Protein AF-A0A800JYZ0-F1 (afdb_monomer_lite)

Structure (mmCIF, N/CA/C/O backbone):
data_AF-A0A800JYZ0-F1
#
_entry.id   AF-A0A800JYZ0-F1
#
loop_
_atom_site.group_PDB
_atom_site.id
_atom_site.type_symbol
_atom_site.label_atom_id
_atom_site.label_alt_id
_atom_site.label_comp_id
_atom_site.label_asym_id
_atom_site.label_entity_id
_atom_site.label_seq_id
_atom_site.pdbx_PDB_ins_code
_atom_site.Cartn_x
_atom_site.Cartn_y
_atom_site.Cartn_z
_atom_site.occupancy
_atom_site.B_iso_or_equiv
_atom_site.auth_seq_id
_atom_site.auth_comp_id
_atom_site.auth_asym_id
_atom_site.auth_atom_id
_atom_site.pdbx_PDB_model_num
ATOM 1 N N . MET A 1 1 ? -39.395 11.031 38.343 1.00 40.16 1 MET A N 1
ATOM 2 C CA . MET A 1 1 ? -37.934 10.950 38.127 1.00 40.16 1 MET A CA 1
ATOM 3 C C . MET A 1 1 ? -37.716 10.502 36.693 1.00 40.16 1 MET A C 1
ATOM 5 O O . MET A 1 1 ? -38.199 9.440 36.336 1.00 40.16 1 MET A O 1
ATOM 9 N N . LEU A 1 2 ? -37.127 11.364 35.863 1.00 36.78 2 LEU A N 1
ATOM 10 C CA . LEU A 1 2 ? -36.896 11.128 34.436 1.00 36.78 2 LEU A CA 1
ATOM 11 C C . LEU A 1 2 ? -35.639 10.270 34.264 1.00 36.78 2 LEU A C 1
ATOM 13 O O . LEU A 1 2 ? -34.542 10.691 34.625 1.00 36.78 2 LEU A O 1
ATOM 17 N N . THR A 1 3 ? -35.812 9.061 33.745 1.00 41.47 3 THR A N 1
ATOM 18 C CA . THR A 1 3 ? -34.728 8.142 33.397 1.00 41.47 3 THR A CA 1
ATOM 19 C C . THR A 1 3 ? -34.081 8.634 32.101 1.00 41.47 3 THR A C 1
ATOM 21 O O . THR A 1 3 ? -34.522 8.291 31.009 1.00 41.47 3 THR A O 1
ATOM 24 N N . SER A 1 4 ? -33.065 9.493 32.199 1.00 39.78 4 SER A N 1
ATOM 25 C CA . SER A 1 4 ? -32.255 9.877 31.039 1.00 39.78 4 SER A CA 1
ATOM 26 C C . SER A 1 4 ? -31.346 8.713 30.641 1.00 39.78 4 SER A C 1
ATOM 28 O O . SER A 1 4 ? -30.271 8.523 31.206 1.00 39.78 4 SER A O 1
ATOM 30 N N . THR A 1 5 ? -31.779 7.927 29.658 1.00 41.59 5 THR A N 1
ATOM 31 C CA . THR A 1 5 ? -30.937 6.992 28.904 1.00 41.59 5 THR A CA 1
ATOM 32 C C . THR A 1 5 ? -29.931 7.779 28.066 1.00 41.59 5 THR A C 1
ATOM 34 O O . THR A 1 5 ? -30.196 8.128 26.919 1.00 41.59 5 THR A O 1
ATOM 37 N N . LEU A 1 6 ? -28.767 8.081 28.643 1.00 41.47 6 LEU A N 1
ATOM 38 C CA . LEU A 1 6 ? -27.580 8.468 27.883 1.00 41.47 6 LEU A CA 1
ATOM 39 C C . LEU A 1 6 ? -27.014 7.203 27.232 1.00 41.47 6 LEU A C 1
ATOM 41 O O . LEU A 1 6 ? -26.343 6.396 27.873 1.00 41.47 6 LEU A O 1
ATOM 45 N N . THR A 1 7 ? -27.339 7.009 25.958 1.00 39.62 7 THR A N 1
ATOM 46 C CA . THR A 1 7 ? -26.761 5.969 25.108 1.00 39.62 7 THR A CA 1
ATOM 47 C C . THR A 1 7 ? -25.278 6.265 24.899 1.00 39.62 7 THR A C 1
ATOM 49 O O . THR A 1 7 ? -24.912 7.099 24.072 1.00 39.62 7 THR A O 1
ATOM 52 N N . ALA A 1 8 ? -24.412 5.593 25.656 1.00 43.50 8 ALA A N 1
ATOM 53 C CA . ALA A 1 8 ? -23.016 5.453 25.273 1.00 43.50 8 ALA A CA 1
ATOM 54 C C . ALA A 1 8 ? -22.991 4.654 23.963 1.00 43.50 8 ALA A C 1
ATOM 56 O O . ALA A 1 8 ? -23.404 3.494 23.938 1.00 43.50 8 ALA A O 1
ATOM 57 N N . PHE A 1 9 ? -22.587 5.288 22.862 1.00 39.28 9 PHE A N 1
ATOM 58 C CA . PHE A 1 9 ? -22.432 4.583 21.596 1.00 39.28 9 PHE A CA 1
ATOM 59 C C . PHE A 1 9 ? -21.317 3.539 21.768 1.00 39.28 9 PHE A C 1
ATOM 61 O O . PHE A 1 9 ? -20.198 3.920 22.125 1.00 39.28 9 PHE A O 1
ATOM 68 N N . PRO A 1 10 ? -21.586 2.235 21.566 1.00 52.03 10 PRO A N 1
ATOM 69 C CA . PRO A 1 10 ? -20.517 1.247 21.525 1.00 52.03 10 PRO A CA 1
ATOM 70 C C . PRO A 1 10 ? -19.528 1.646 20.427 1.00 52.03 10 PRO A C 1
ATOM 72 O O . PRO A 1 10 ? -19.927 2.229 19.418 1.00 52.03 10 PRO A O 1
ATOM 75 N N . ALA A 1 11 ? -18.241 1.342 20.615 1.00 59.34 11 ALA A N 1
ATOM 76 C CA . ALA A 1 11 ? -17.253 1.513 19.556 1.00 59.34 11 ALA A CA 1
ATOM 77 C C . ALA A 1 11 ? -17.760 0.794 18.296 1.00 59.34 11 ALA A C 1
ATOM 79 O O . ALA A 1 11 ? -17.889 -0.431 18.281 1.00 59.34 11 ALA A O 1
ATOM 80 N N . GLU A 1 12 ? -18.119 1.572 17.276 1.00 66.62 12 GLU A N 1
ATOM 81 C CA . GLU A 1 12 ? -18.890 1.065 16.149 1.00 66.62 12 GLU A CA 1
ATOM 82 C C . GLU A 1 12 ? -18.069 0.035 15.361 1.00 66.62 12 GLU A C 1
ATOM 84 O O . GLU A 1 12 ? -16.855 0.189 15.140 1.00 66.62 12 GLU A O 1
ATOM 89 N N . ALA A 1 13 ? -18.730 -1.056 14.971 1.00 72.25 13 ALA A N 1
ATOM 90 C CA . ALA A 1 13 ? -18.119 -2.072 14.132 1.00 72.25 13 ALA A CA 1
ATOM 91 C C . ALA A 1 13 ? -17.723 -1.429 12.797 1.00 72.25 13 ALA A C 1
ATOM 93 O O . ALA A 1 13 ? -18.548 -0.842 12.101 1.00 72.25 13 ALA A O 1
ATOM 94 N N . LYS A 1 14 ? -16.445 -1.533 12.428 1.00 78.25 14 LYS A N 1
ATOM 95 C CA . LYS A 1 14 ? -15.947 -0.954 11.175 1.00 78.25 14 LYS A CA 1
ATOM 96 C C . LYS A 1 14 ? -16.195 -1.916 10.021 1.00 78.25 14 LYS A C 1
ATOM 98 O O . LYS A 1 14 ? -16.006 -3.121 10.171 1.00 78.25 14 LYS A O 1
ATOM 103 N N . SER A 1 15 ? -16.565 -1.401 8.852 1.00 83.06 15 SER A N 1
ATOM 104 C CA . SER A 1 15 ? -16.733 -2.240 7.662 1.00 83.06 15 SER A CA 1
ATOM 105 C C . SER A 1 15 ? -15.370 -2.672 7.085 1.00 83.06 15 SER A C 1
ATOM 107 O O . SER A 1 15 ? -14.536 -1.807 6.782 1.00 83.06 15 SER A O 1
ATOM 109 N N . PRO A 1 16 ? -15.131 -3.986 6.881 1.00 82.31 16 PRO A N 1
ATOM 110 C CA . PRO A 1 16 ? -13.953 -4.485 6.168 1.00 82.31 16 PRO A CA 1
ATOM 111 C C . PRO A 1 16 ? -13.849 -3.944 4.737 1.00 82.31 16 PRO A C 1
ATOM 113 O O . PRO A 1 16 ? -12.742 -3.720 4.245 1.00 82.31 16 PRO A O 1
ATOM 116 N N . ASP A 1 17 ? -14.989 -3.690 4.091 1.00 83.06 17 ASP A N 1
ATOM 117 C CA . ASP A 1 17 ? -15.047 -3.202 2.713 1.00 83.06 17 ASP A CA 1
ATOM 118 C C . ASP A 1 17 ? -14.625 -1.736 2.621 1.00 83.06 17 ASP A C 1
ATOM 120 O O . ASP A 1 17 ? -13.922 -1.353 1.691 1.00 83.06 17 ASP A O 1
ATOM 124 N N . THR A 1 18 ? -14.947 -0.917 3.627 1.00 83.50 18 THR A N 1
ATOM 125 C CA . THR A 1 18 ? -14.457 0.469 3.698 1.00 83.50 18 THR A CA 1
ATOM 126 C C . THR A 1 18 ? -12.939 0.521 3.863 1.00 83.50 18 THR A C 1
ATOM 128 O O . THR A 1 18 ? -12.282 1.375 3.266 1.00 83.50 18 THR A O 1
ATOM 131 N N . ALA A 1 19 ? -12.359 -0.392 4.647 1.00 79.69 19 ALA A N 1
ATOM 132 C CA . ALA A 1 19 ? -10.910 -0.464 4.822 1.00 79.69 19 ALA A CA 1
ATOM 133 C C . ALA A 1 19 ? -10.201 -0.923 3.534 1.00 79.69 19 ALA A C 1
ATOM 135 O O . ALA A 1 19 ? -9.190 -0.333 3.148 1.00 79.69 19 ALA A O 1
ATOM 136 N N . ARG A 1 20 ? -10.772 -1.902 2.816 1.00 83.31 20 ARG A N 1
ATOM 137 C CA . ARG A 1 20 ? -10.317 -2.287 1.468 1.00 83.31 20 ARG A CA 1
ATOM 138 C C . ARG A 1 20 ? -10.422 -1.140 0.478 1.00 83.31 20 ARG A C 1
ATOM 140 O O . ARG A 1 20 ? -9.465 -0.873 -0.237 1.00 83.31 20 ARG A O 1
ATOM 147 N N . LEU A 1 21 ? -11.552 -0.442 0.459 1.00 85.25 21 LEU A N 1
ATOM 148 C CA . LEU A 1 21 ? -11.776 0.673 -0.450 1.00 85.25 21 LEU A CA 1
ATOM 149 C C . LEU A 1 21 ? -10.763 1.795 -0.207 1.00 85.25 21 LEU A C 1
ATOM 151 O O . LEU A 1 21 ? -10.208 2.323 -1.158 1.00 85.25 21 LEU A O 1
ATOM 155 N N . ARG A 1 22 ? -10.456 2.124 1.052 1.00 84.50 22 ARG A N 1
ATOM 156 C CA . ARG A 1 22 ? -9.427 3.127 1.376 1.00 84.50 22 ARG A CA 1
ATOM 157 C C . ARG A 1 22 ? -8.022 2.691 0.965 1.00 84.50 22 ARG A C 1
ATOM 159 O O . ARG A 1 22 ? -7.272 3.525 0.471 1.00 84.50 22 ARG A O 1
ATOM 166 N N . SER A 1 23 ? -7.691 1.408 1.125 1.00 80.62 23 SER A N 1
ATOM 167 C CA . SER A 1 23 ? -6.451 0.823 0.595 1.00 80.62 23 SER A CA 1
ATOM 168 C C . SER A 1 23 ? -6.378 0.972 -0.932 1.00 80.62 23 SER A C 1
ATOM 170 O O . SER A 1 23 ? -5.420 1.532 -1.459 1.00 80.62 23 SER A O 1
ATOM 172 N N . LEU A 1 24 ? -7.444 0.575 -1.636 1.00 86.19 24 LEU A N 1
ATOM 173 C CA . LEU A 1 24 ? -7.547 0.672 -3.092 1.00 86.19 24 LEU A CA 1
ATOM 174 C C . LEU A 1 24 ? -7.463 2.115 -3.584 1.00 86.19 24 LEU A C 1
ATOM 176 O O . LEU A 1 24 ? -6.717 2.386 -4.513 1.00 86.19 24 LEU A O 1
ATOM 180 N N . ILE A 1 25 ? -8.178 3.049 -2.956 1.00 88.12 25 ILE A N 1
ATOM 181 C CA . ILE A 1 25 ? -8.137 4.474 -3.304 1.00 88.12 25 ILE A CA 1
ATOM 182 C C . ILE A 1 25 ? -6.728 5.031 -3.088 1.00 88.12 25 ILE A C 1
ATOM 184 O O . ILE A 1 25 ? -6.205 5.712 -3.966 1.00 88.12 25 ILE A O 1
ATOM 188 N N . GLY A 1 26 ? -6.091 4.706 -1.957 1.00 83.94 26 GLY A N 1
ATOM 189 C CA . GLY A 1 26 ? -4.721 5.124 -1.655 1.00 83.94 26 GLY A CA 1
ATOM 190 C C . GLY A 1 26 ? -3.691 4.640 -2.673 1.00 83.94 26 GLY A C 1
ATOM 191 O O . GLY A 1 26 ? -2.662 5.284 -2.842 1.00 83.94 26 GLY A O 1
ATOM 192 N N . THR A 1 27 ? -3.968 3.532 -3.359 1.00 85.75 27 THR A N 1
ATOM 193 C CA . THR A 1 27 ? -3.113 2.994 -4.422 1.00 85.75 27 THR A CA 1
ATOM 194 C C . THR A 1 27 ? -3.506 3.505 -5.810 1.00 85.75 27 THR A C 1
ATOM 196 O O . THR A 1 27 ? -2.635 3.901 -6.579 1.00 85.75 27 THR A O 1
ATOM 199 N N . ALA A 1 28 ? -4.798 3.541 -6.134 1.00 86.06 28 ALA A N 1
ATOM 200 C CA . ALA A 1 28 ? -5.299 3.869 -7.465 1.00 86.06 28 ALA A CA 1
ATOM 201 C C . ALA A 1 28 ? -5.274 5.373 -7.768 1.00 86.06 28 ALA A C 1
ATOM 203 O O . ALA A 1 28 ? -5.003 5.758 -8.901 1.00 86.06 28 ALA A O 1
ATOM 204 N N . VAL A 1 29 ? -5.529 6.240 -6.779 1.00 88.50 29 VAL A N 1
ATOM 205 C CA . VAL A 1 29 ? -5.544 7.697 -7.003 1.00 88.50 29 VAL A CA 1
ATOM 206 C C . VAL A 1 29 ? -4.160 8.227 -7.389 1.00 88.50 29 VAL A C 1
ATOM 208 O O . VAL A 1 29 ? -4.084 8.944 -8.386 1.00 88.50 29 VAL A O 1
ATOM 211 N N . PRO A 1 30 ? -3.057 7.862 -6.705 1.00 86.62 30 PRO A N 1
ATOM 212 C CA . PRO A 1 30 ? -1.727 8.271 -7.149 1.00 86.62 30 PRO A CA 1
ATOM 213 C C . PRO A 1 30 ? -1.361 7.731 -8.536 1.00 86.62 30 PRO A C 1
ATOM 215 O O . PRO A 1 30 ? -0.719 8.442 -9.300 1.00 86.62 30 PRO A O 1
ATOM 218 N N . GLN A 1 31 ? -1.815 6.524 -8.898 1.00 84.44 31 GLN A N 1
ATOM 219 C CA . GLN A 1 31 ? -1.608 5.964 -10.242 1.00 84.44 31 GLN A CA 1
ATOM 220 C C . GLN A 1 31 ? -2.365 6.753 -11.315 1.00 84.44 31 GLN A C 1
ATOM 222 O O . GLN A 1 31 ? -1.788 7.108 -12.339 1.00 84.44 31 GLN A O 1
ATOM 227 N N . ALA A 1 32 ? -3.637 7.074 -11.071 1.00 84.12 32 ALA A N 1
ATOM 228 C CA . ALA A 1 32 ? -4.429 7.902 -11.974 1.00 84.12 32 ALA A CA 1
ATOM 229 C C . ALA A 1 32 ? -3.846 9.319 -12.098 1.00 84.12 32 ALA A C 1
ATOM 231 O O . ALA A 1 32 ? -3.803 9.871 -13.194 1.00 84.12 32 ALA A O 1
ATOM 232 N N . GLY A 1 33 ? -3.355 9.887 -10.991 1.00 83.56 33 GLY A N 1
ATOM 233 C CA . GLY A 1 33 ? -2.662 11.174 -10.977 1.00 83.56 33 GLY A CA 1
ATOM 234 C C . GLY A 1 33 ? -1.366 11.146 -11.786 1.00 83.56 33 GLY A C 1
ATOM 235 O O . GLY A 1 33 ? -1.143 12.033 -12.602 1.00 83.56 33 GLY A O 1
ATOM 236 N N . ALA A 1 34 ? -0.551 10.103 -11.620 1.00 85.25 34 ALA A N 1
ATOM 237 C CA . ALA A 1 34 ? 0.663 9.907 -12.404 1.00 85.25 34 ALA A CA 1
ATOM 238 C C . ALA A 1 34 ? 0.359 9.780 -13.905 1.00 85.25 34 ALA A C 1
ATOM 240 O O . ALA A 1 34 ? 0.974 10.473 -14.706 1.00 85.25 34 ALA A O 1
ATOM 241 N N . TYR A 1 35 ? -0.640 8.973 -14.276 1.00 83.88 35 TYR A N 1
ATOM 242 C CA . TYR A 1 35 ? -1.078 8.823 -15.666 1.00 83.88 35 TYR A CA 1
ATOM 243 C C . TYR A 1 35 ? -1.602 10.137 -16.263 1.00 83.88 35 TYR A C 1
ATOM 245 O O . TYR A 1 35 ? -1.315 10.465 -17.411 1.00 83.88 35 TYR A O 1
ATOM 253 N N . ALA A 1 36 ? -2.365 10.917 -15.494 1.00 85.38 36 ALA A N 1
ATOM 254 C CA . ALA A 1 36 ? -2.854 12.213 -15.951 1.00 85.38 36 ALA A CA 1
ATOM 255 C C . ALA A 1 36 ? -1.706 13.206 -16.184 1.00 85.38 36 ALA A C 1
ATOM 257 O O . ALA A 1 36 ? -1.712 13.900 -17.195 1.00 85.38 36 ALA A O 1
ATOM 258 N N . LEU A 1 37 ? -0.718 13.252 -15.283 1.00 84.25 37 LEU A N 1
ATOM 259 C CA . LEU A 1 37 ? 0.462 14.109 -15.428 1.00 84.25 37 LEU A CA 1
ATOM 260 C C . LEU A 1 37 ? 1.310 13.712 -16.640 1.00 84.25 37 LEU A C 1
ATOM 262 O O . LEU A 1 37 ? 1.739 14.584 -17.393 1.00 84.25 37 LEU A O 1
ATOM 266 N N . ASP A 1 38 ? 1.495 12.413 -16.857 1.00 82.19 38 ASP A N 1
ATOM 267 C CA . ASP A 1 38 ? 2.208 11.878 -18.017 1.00 82.19 38 ASP A CA 1
ATOM 268 C C . ASP A 1 38 ? 1.564 12.340 -19.338 1.00 82.19 38 ASP A C 1
ATOM 270 O O . ASP A 1 38 ? 2.210 12.982 -20.163 1.00 82.19 38 ASP A O 1
ATOM 274 N N . ASN A 1 39 ? 0.240 12.183 -19.477 1.00 81.06 39 ASN A N 1
ATOM 275 C CA . ASN A 1 39 ? -0.506 12.649 -20.657 1.00 81.06 39 ASN A CA 1
ATOM 276 C C . ASN A 1 39 ? -0.538 14.178 -20.830 1.00 81.06 39 ASN A C 1
ATOM 278 O O . ASN A 1 39 ? -0.867 14.668 -21.910 1.00 81.06 39 ASN A O 1
ATOM 282 N N . MET A 1 40 ? -0.233 14.946 -19.782 1.00 82.88 40 MET A N 1
ATOM 283 C CA . MET A 1 40 ? -0.108 16.406 -19.851 1.00 82.88 40 MET A CA 1
ATOM 284 C C . MET A 1 40 ? 1.292 16.859 -20.298 1.00 82.88 40 MET A C 1
A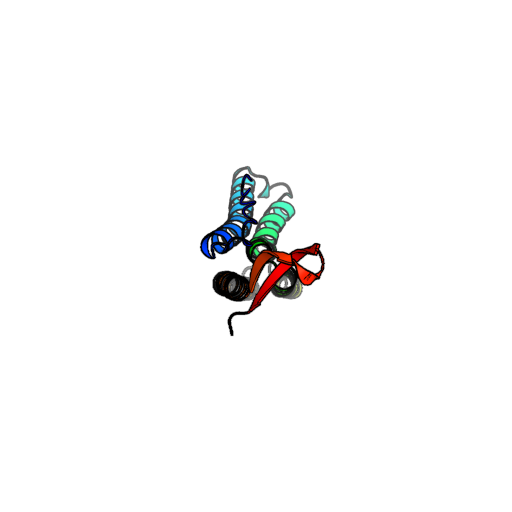TOM 286 O O . MET A 1 40 ? 1.546 18.062 -20.346 1.00 82.88 40 MET A O 1
ATOM 290 N N . GLY A 1 41 ? 2.195 15.927 -20.623 1.00 75.31 41 GLY A N 1
ATOM 291 C CA . GLY A 1 41 ? 3.555 16.227 -21.072 1.00 75.31 41 GLY A CA 1
ATOM 292 C C . GLY A 1 41 ? 4.520 16.567 -19.935 1.00 75.31 41 GLY A C 1
ATOM 293 O O . GLY A 1 41 ? 5.611 17.070 -20.190 1.00 75.31 41 GLY A O 1
ATOM 294 N N . TYR A 1 42 ? 4.154 16.294 -18.674 1.00 72.56 42 TYR A N 1
ATOM 295 C CA . TYR A 1 42 ? 5.086 16.449 -17.548 1.00 72.56 42 TYR A CA 1
ATOM 296 C C . TYR A 1 42 ? 6.203 15.391 -17.555 1.00 72.56 42 TYR A C 1
ATOM 298 O O . TYR A 1 42 ? 7.208 15.586 -16.870 1.00 72.56 42 TYR A O 1
ATOM 306 N N . GLY A 1 43 ? 6.060 14.308 -18.329 1.00 63.06 43 GLY A N 1
ATOM 307 C CA . GLY A 1 43 ? 7.095 13.285 -18.516 1.00 63.06 43 GLY A CA 1
ATOM 308 C C . GLY A 1 43 ? 8.337 13.815 -19.239 1.00 63.06 43 GLY A C 1
ATOM 309 O O . GLY A 1 43 ? 9.447 13.653 -18.748 1.00 63.06 43 GLY A O 1
ATOM 310 N N . ASP A 1 44 ? 8.163 14.576 -20.319 1.00 64.06 44 ASP A N 1
ATOM 311 C CA . ASP A 1 44 ? 9.258 14.919 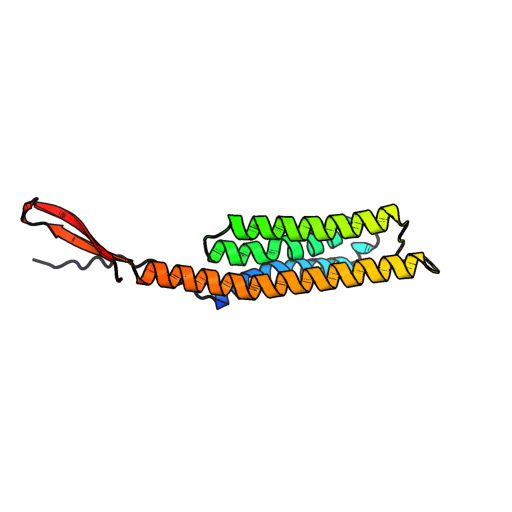-21.243 1.00 64.06 44 ASP A CA 1
ATOM 312 C C . ASP A 1 44 ? 10.198 16.046 -20.752 1.00 64.06 44 ASP A C 1
ATOM 314 O O . ASP A 1 44 ? 11.205 16.353 -21.389 1.00 64.06 44 ASP A O 1
ATOM 318 N N . GLY A 1 45 ? 9.880 16.694 -19.622 1.00 55.72 45 GLY A N 1
ATOM 319 C CA . GLY A 1 45 ? 10.553 17.912 -19.135 1.00 55.72 45 GLY A CA 1
ATOM 320 C C . GLY A 1 45 ? 11.292 17.792 -17.796 1.00 55.72 45 GLY A C 1
ATOM 321 O O . GLY A 1 45 ? 11.615 18.817 -17.196 1.00 55.72 45 GLY A O 1
ATOM 322 N N . GLY A 1 46 ? 11.522 16.575 -17.291 1.00 58.91 46 GLY A N 1
ATOM 323 C CA . GLY A 1 46 ? 12.132 16.335 -15.971 1.00 58.91 46 GLY A CA 1
ATOM 324 C C . GLY A 1 46 ? 11.130 16.081 -14.836 1.00 58.91 46 GLY A C 1
ATOM 325 O O . GLY A 1 46 ? 11.515 16.024 -13.667 1.00 58.91 46 GLY A O 1
ATOM 326 N N . GLY A 1 47 ? 9.844 15.898 -15.158 1.00 62.34 47 GLY A N 1
ATOM 327 C CA . GLY A 1 47 ? 8.809 15.483 -14.207 1.00 62.34 47 GLY A CA 1
ATOM 328 C C . GLY A 1 47 ? 8.736 13.969 -13.976 1.00 62.34 47 GLY A C 1
ATOM 329 O O . GLY A 1 47 ? 7.928 13.529 -13.159 1.00 62.34 47 GLY A O 1
ATOM 330 N N . GLU A 1 48 ? 9.593 13.168 -14.616 1.00 67.81 48 GLU A N 1
ATOM 331 C CA . GLU A 1 48 ? 9.649 11.705 -14.449 1.00 67.81 48 GLU A CA 1
ATOM 332 C C . GLU A 1 48 ? 9.822 11.284 -12.985 1.00 67.81 48 GLU A C 1
ATOM 334 O O . GLU A 1 48 ? 9.172 10.350 -12.520 1.00 67.81 48 GLU A O 1
ATOM 339 N N . LEU A 1 49 ? 10.625 12.024 -12.214 1.00 71.31 49 LEU A N 1
ATOM 340 C CA . LEU A 1 49 ? 10.796 11.808 -10.773 1.00 71.31 49 LEU A CA 1
ATOM 341 C C . LEU A 1 49 ? 9.495 12.035 -9.988 1.00 71.31 49 LEU A C 1
ATOM 343 O O . LEU A 1 49 ? 9.220 11.319 -9.024 1.00 71.31 49 LEU A O 1
ATOM 347 N N . ALA A 1 50 ? 8.673 13.002 -10.401 1.00 71.75 50 ALA A N 1
ATOM 348 C CA . ALA A 1 50 ? 7.382 13.275 -9.774 1.00 71.75 50 ALA A CA 1
ATOM 349 C C . ALA A 1 50 ? 6.336 12.211 -10.147 1.00 71.75 50 ALA A C 1
ATOM 351 O O . ALA A 1 50 ? 5.597 11.745 -9.278 1.00 71.75 50 ALA A O 1
ATOM 352 N N . ILE A 1 51 ? 6.310 11.781 -11.412 1.00 78.44 51 ILE A N 1
ATOM 353 C CA . ILE A 1 51 ? 5.420 10.723 -11.914 1.00 78.44 51 ILE A CA 1
ATOM 354 C C . ILE A 1 51 ? 5.788 9.376 -11.271 1.00 78.44 51 ILE A C 1
ATOM 356 O O . ILE A 1 51 ? 4.935 8.719 -10.670 1.00 78.44 51 ILE A O 1
ATOM 360 N N . GLY A 1 52 ? 7.068 8.998 -11.301 1.00 77.62 52 GLY A N 1
ATOM 361 C CA . GLY A 1 52 ? 7.584 7.789 -10.661 1.00 77.62 52 GLY A CA 1
ATOM 362 C C . GLY A 1 52 ? 7.381 7.802 -9.145 1.00 77.62 52 GLY A C 1
ATOM 363 O O . GLY A 1 52 ? 6.927 6.812 -8.571 1.00 77.62 52 GLY A O 1
ATOM 364 N N . GLY A 1 53 ? 7.616 8.946 -8.496 1.00 81.06 53 GLY A N 1
ATOM 365 C CA . GLY A 1 53 ? 7.354 9.139 -7.070 1.00 81.06 53 GLY A CA 1
ATOM 366 C C . GLY A 1 53 ? 5.880 8.956 -6.694 1.00 81.06 53 GLY A C 1
ATOM 367 O O . GLY A 1 53 ? 5.587 8.338 -5.672 1.00 81.06 53 GLY A O 1
ATOM 368 N N . LEU A 1 54 ? 4.942 9.419 -7.527 1.00 82.44 54 LEU A N 1
ATOM 369 C CA . LEU A 1 54 ? 3.503 9.211 -7.325 1.00 82.44 54 LEU A CA 1
ATOM 370 C C . LEU A 1 54 ? 3.110 7.737 -7.453 1.00 82.44 54 LEU A C 1
ATOM 372 O O . LEU A 1 54 ? 2.393 7.219 -6.592 1.00 82.44 54 LEU A O 1
ATOM 376 N N . VAL A 1 55 ? 3.602 7.045 -8.485 1.00 83.56 55 VAL A N 1
ATOM 377 C CA . VAL A 1 55 ? 3.303 5.620 -8.694 1.00 83.56 55 VAL A CA 1
ATOM 378 C C . VAL A 1 55 ? 3.874 4.777 -7.557 1.00 83.56 55 VAL A C 1
ATOM 380 O O . VAL A 1 55 ? 3.138 4.029 -6.907 1.00 83.56 55 VAL A O 1
ATOM 383 N N . LEU A 1 56 ? 5.169 4.927 -7.272 1.00 85.19 56 LEU A N 1
ATOM 384 C CA . LEU A 1 56 ? 5.839 4.179 -6.211 1.00 85.19 56 LEU A CA 1
ATOM 385 C C . LEU A 1 56 ? 5.271 4.543 -4.838 1.00 85.19 56 LEU A C 1
ATOM 387 O O . LEU A 1 56 ? 5.017 3.655 -4.028 1.00 85.19 56 LEU A O 1
ATOM 391 N N . GLY A 1 57 ? 4.984 5.821 -4.592 1.00 85.06 57 GLY A N 1
ATOM 392 C CA . GLY A 1 57 ? 4.358 6.293 -3.362 1.00 85.06 57 GLY A CA 1
ATOM 393 C C . GLY A 1 57 ? 2.979 5.675 -3.130 1.00 85.06 57 GLY A C 1
ATOM 394 O O . GLY A 1 57 ? 2.715 5.165 -2.041 1.00 85.06 57 GLY A O 1
ATOM 395 N N . GLY A 1 58 ? 2.117 5.635 -4.151 1.00 86.06 58 GLY A N 1
ATOM 396 C CA . GLY A 1 58 ? 0.795 5.005 -4.057 1.00 86.06 58 GLY A CA 1
ATOM 397 C C . GLY A 1 58 ? 0.857 3.493 -3.840 1.00 86.06 58 GLY A C 1
ATOM 398 O O . GLY A 1 58 ? 0.082 2.931 -3.066 1.00 86.06 58 GLY A O 1
ATOM 399 N N . VAL A 1 59 ? 1.815 2.819 -4.469 1.00 85.81 59 VAL A N 1
ATOM 400 C CA . VAL A 1 59 ? 2.027 1.375 -4.303 1.00 85.81 59 VAL A CA 1
ATOM 401 C C . VAL A 1 59 ? 2.606 1.041 -2.923 1.00 85.81 59 VAL A C 1
ATOM 403 O O . VAL A 1 59 ? 2.158 0.101 -2.263 1.00 85.81 59 VAL A O 1
ATOM 406 N N . ILE A 1 60 ? 3.572 1.825 -2.442 1.00 87.69 60 ILE A N 1
ATOM 407 C CA . ILE A 1 60 ? 4.232 1.608 -1.151 1.00 87.69 60 ILE A CA 1
ATOM 408 C C . ILE A 1 60 ? 3.304 1.988 0.005 1.00 87.69 60 ILE A C 1
ATOM 410 O O . ILE A 1 60 ? 3.171 1.211 0.954 1.00 87.69 60 ILE A O 1
ATOM 414 N N . PHE A 1 61 ? 2.643 3.144 -0.056 1.00 89.31 61 PHE A N 1
ATOM 415 C CA . PHE A 1 61 ? 1.890 3.697 1.073 1.00 89.31 61 PHE A CA 1
ATOM 416 C C . PHE A 1 61 ? 0.372 3.552 0.960 1.00 89.31 61 PHE A C 1
ATOM 418 O O . PHE A 1 61 ? -0.295 3.591 1.991 1.00 89.31 61 PHE A O 1
ATOM 425 N N . GLY A 1 62 ? -0.193 3.315 -0.225 1.00 87.88 62 GLY A N 1
ATOM 426 C CA . GLY A 1 62 ? -1.645 3.192 -0.410 1.00 87.88 62 GLY A CA 1
ATOM 427 C C . GLY A 1 62 ? -2.319 2.206 0.554 1.00 87.88 62 GLY A C 1
ATOM 428 O O . GLY A 1 62 ? -3.253 2.603 1.261 1.00 87.88 62 GLY A O 1
ATOM 429 N N . PRO A 1 63 ? -1.789 0.975 0.730 1.00 87.31 63 PRO A N 1
ATOM 430 C CA . PRO A 1 63 ? -2.379 0.006 1.652 1.00 87.31 63 PRO A CA 1
ATOM 431 C C . PRO A 1 63 ? -2.362 0.422 3.122 1.00 87.31 63 PRO A C 1
ATOM 433 O O . PRO A 1 63 ? -3.183 -0.051 3.911 1.00 87.31 63 PRO A O 1
ATOM 436 N N . VAL A 1 64 ? -1.465 1.335 3.509 1.00 89.69 64 VAL A N 1
ATOM 437 C CA . VAL A 1 64 ? -1.362 1.834 4.888 1.00 89.69 64 VAL A CA 1
ATOM 438 C C . VAL A 1 64 ? -2.669 2.502 5.322 1.00 89.69 64 VAL A C 1
ATOM 440 O O . VAL A 1 64 ? -3.063 2.353 6.478 1.00 89.69 64 VAL A O 1
ATOM 443 N N . LEU A 1 65 ? -3.403 3.141 4.402 1.00 86.88 65 LEU A N 1
ATOM 444 C CA . LEU A 1 65 ? -4.712 3.736 4.695 1.00 86.88 65 LEU A CA 1
ATOM 445 C C . LEU A 1 65 ? -5.741 2.690 5.152 1.00 86.88 65 LEU A C 1
ATOM 447 O O . LEU A 1 65 ? -6.547 2.958 6.047 1.00 86.88 65 LEU A O 1
ATOM 451 N N . GLY A 1 66 ? -5.693 1.479 4.588 1.00 82.31 66 GLY A N 1
ATOM 452 C CA . GLY A 1 66 ? -6.520 0.357 5.034 1.00 82.31 66 GLY A CA 1
ATOM 453 C C . GLY A 1 66 ? -6.161 -0.091 6.453 1.00 82.31 66 GLY A C 1
ATOM 454 O O . GLY A 1 66 ? -7.042 -0.244 7.301 1.00 82.31 66 GLY A O 1
ATOM 455 N N . TYR A 1 67 ? -4.866 -0.204 6.755 1.00 85.62 67 TYR A N 1
ATOM 456 C CA . TYR A 1 67 ? -4.374 -0.559 8.092 1.00 85.62 67 TYR A CA 1
ATOM 457 C C . TYR A 1 67 ? -4.677 0.500 9.159 1.00 85.62 67 TYR A C 1
ATOM 459 O O . TYR A 1 67 ? -4.990 0.150 10.295 1.00 85.62 67 TYR A O 1
ATOM 467 N N . MET A 1 68 ? -4.661 1.788 8.807 1.00 87.31 68 MET A N 1
ATOM 468 C CA . MET A 1 68 ? -5.103 2.858 9.708 1.00 87.31 68 MET A CA 1
ATOM 469 C C . MET A 1 68 ? -6.580 2.702 10.090 1.00 87.31 68 MET A C 1
ATOM 471 O O . MET A 1 68 ? -6.954 2.957 11.234 1.00 87.31 68 MET A O 1
ATOM 475 N N . CYS A 1 69 ? -7.427 2.214 9.177 1.00 83.12 69 CYS A N 1
ATOM 476 C CA . CYS A 1 69 ? -8.831 1.927 9.493 1.00 83.12 69 CYS A CA 1
ATOM 477 C C . CYS A 1 69 ? -8.973 0.781 10.492 1.00 83.12 69 CYS A C 1
ATOM 479 O O . CYS A 1 69 ? -9.827 0.851 11.380 1.00 83.12 69 CYS A O 1
ATOM 481 N N . ALA A 1 70 ? -8.113 -0.229 10.370 1.00 77.62 70 ALA A N 1
ATOM 482 C CA . ALA A 1 70 ? -8.018 -1.342 11.304 1.00 77.62 70 ALA A CA 1
ATOM 483 C C . ALA A 1 70 ? -7.352 -0.973 12.645 1.00 77.62 70 ALA A C 1
ATOM 485 O O . ALA A 1 70 ? -7.267 -1.837 13.507 1.00 77.62 70 ALA A O 1
ATOM 486 N N . GLU A 1 71 ? -6.920 0.283 12.842 1.00 83.69 71 GLU A N 1
ATOM 487 C CA . GLU A 1 71 ? -6.151 0.735 14.019 1.00 83.69 71 GLU A CA 1
ATOM 488 C C . GLU A 1 71 ? -4.803 0.008 14.179 1.00 83.69 71 GLU A C 1
ATOM 490 O O . GLU A 1 71 ? -4.234 -0.050 15.265 1.00 83.69 71 GLU A O 1
ATOM 495 N N . GLU A 1 72 ? -4.237 -0.485 13.072 1.00 84.94 72 GLU A N 1
ATOM 496 C CA . GLU A 1 72 ? -2.937 -1.164 13.044 1.00 84.94 72 GLU A CA 1
ATOM 497 C C . GLU A 1 72 ? -1.911 -0.448 12.138 1.00 84.94 72 GLU A C 1
ATOM 499 O O . GLU A 1 72 ? -1.313 -1.074 11.254 1.00 84.94 72 GLU A O 1
ATOM 504 N N . PRO A 1 73 ? -1.643 0.862 12.334 1.00 87.56 73 PRO A N 1
ATOM 505 C CA . PRO A 1 73 ? -0.750 1.622 11.455 1.00 87.56 73 PRO A CA 1
ATOM 506 C C . PRO A 1 73 ? 0.678 1.059 11.425 1.00 87.56 73 PRO A C 1
ATOM 508 O O . PRO A 1 73 ? 1.312 1.065 10.373 1.00 87.56 73 PRO A O 1
ATOM 511 N N . GLY A 1 74 ? 1.171 0.509 12.542 1.00 87.12 74 GLY A N 1
ATOM 512 C CA . GLY A 1 74 ? 2.510 -0.088 12.621 1.00 87.12 74 GLY A CA 1
ATOM 513 C C . GLY A 1 74 ? 2.689 -1.294 11.694 1.00 87.12 74 GLY A C 1
ATOM 514 O O . GLY A 1 74 ? 3.719 -1.423 11.034 1.00 87.12 74 GLY A O 1
ATOM 515 N N . ARG A 1 75 ? 1.658 -2.140 11.559 1.00 86.62 75 ARG A N 1
ATOM 516 C CA . ARG A 1 75 ? 1.673 -3.252 10.596 1.00 86.62 75 ARG A CA 1
ATOM 517 C C . ARG A 1 75 ? 1.646 -2.730 9.166 1.00 86.62 75 ARG A C 1
ATOM 519 O O . ARG A 1 75 ? 2.466 -3.167 8.362 1.00 86.62 75 ARG A O 1
ATOM 526 N N . GLY A 1 76 ? 0.800 -1.741 8.880 1.00 85.38 76 GLY A N 1
ATOM 527 C CA . GLY A 1 76 ? 0.777 -1.073 7.576 1.00 85.38 76 GLY A CA 1
ATOM 528 C C . GLY A 1 76 ? 2.144 -0.513 7.171 1.00 85.38 76 GLY A C 1
ATOM 529 O O . GLY A 1 76 ? 2.614 -0.789 6.067 1.00 85.38 76 GLY A O 1
ATOM 530 N N . LEU A 1 77 ? 2.814 0.204 8.078 1.00 91.31 77 LEU A N 1
ATOM 531 C CA . LEU A 1 77 ? 4.144 0.778 7.851 1.00 91.31 77 LEU A CA 1
ATOM 532 C C . LEU A 1 77 ? 5.233 -0.288 7.693 1.00 91.31 77 LEU A C 1
ATOM 534 O O . LEU A 1 77 ? 6.077 -0.155 6.814 1.00 91.31 77 LEU A O 1
ATOM 538 N N . SER A 1 78 ? 5.197 -1.374 8.473 1.00 91.44 78 SER A N 1
ATOM 539 C CA . SER A 1 78 ? 6.160 -2.475 8.310 1.00 91.44 78 SER A CA 1
ATOM 540 C C . SER A 1 78 ? 6.089 -3.096 6.910 1.00 91.44 78 SER A C 1
ATOM 542 O O . SER A 1 78 ? 7.114 -3.353 6.281 1.00 91.44 78 SER A O 1
ATOM 544 N N . ARG A 1 79 ? 4.874 -3.254 6.369 1.00 88.69 79 ARG A N 1
ATOM 545 C CA . ARG A 1 79 ? 4.662 -3.768 5.013 1.00 88.69 79 ARG A CA 1
ATOM 546 C C . ARG A 1 79 ? 5.021 -2.755 3.939 1.00 88.69 79 ARG A C 1
ATOM 548 O O . ARG A 1 79 ? 5.560 -3.143 2.908 1.00 88.69 79 ARG A O 1
ATOM 555 N N . ALA A 1 80 ? 4.786 -1.468 4.193 1.00 89.19 80 ALA A N 1
ATOM 556 C CA . ALA A 1 80 ? 5.302 -0.401 3.341 1.00 89.19 80 ALA A CA 1
ATOM 557 C C . ALA A 1 80 ? 6.835 -0.456 3.266 1.00 89.19 80 ALA A C 1
ATOM 559 O O . ALA A 1 80 ? 7.385 -0.369 2.175 1.00 89.19 80 ALA A O 1
ATOM 560 N N . GLY A 1 81 ? 7.516 -0.717 4.386 1.00 90.19 81 GLY A N 1
ATOM 561 C CA . GLY A 1 81 ? 8.962 -0.948 4.418 1.00 90.19 81 GLY A CA 1
ATOM 562 C C . GLY A 1 81 ? 9.402 -2.122 3.538 1.00 90.19 81 GLY A C 1
ATOM 563 O O . GLY A 1 81 ? 10.344 -1.982 2.766 1.00 90.19 81 GLY A O 1
ATOM 564 N N . ILE A 1 82 ? 8.683 -3.250 3.575 1.00 89.75 82 ILE A N 1
ATOM 565 C CA . ILE A 1 82 ? 8.961 -4.400 2.694 1.00 89.75 82 ILE A CA 1
ATOM 566 C C . ILE A 1 82 ? 8.779 -4.019 1.220 1.00 89.75 82 ILE A C 1
ATOM 568 O O . ILE A 1 82 ? 9.642 -4.322 0.401 1.00 89.75 82 ILE A O 1
ATOM 572 N N . ARG A 1 83 ? 7.688 -3.324 0.871 1.00 89.12 83 ARG A N 1
ATOM 573 C CA . ARG A 1 83 ? 7.446 -2.855 -0.505 1.00 89.12 83 ARG A CA 1
ATOM 574 C C . ARG A 1 83 ? 8.544 -1.895 -0.968 1.00 89.12 83 ARG A C 1
ATOM 576 O O . ARG A 1 83 ? 9.069 -2.063 -2.063 1.00 89.12 83 ARG A O 1
ATOM 583 N N . ALA A 1 84 ? 8.939 -0.949 -0.119 1.00 87.94 84 ALA A N 1
ATOM 584 C CA . ALA A 1 84 ? 10.032 -0.024 -0.400 1.00 87.94 84 ALA A CA 1
ATOM 585 C C . ALA A 1 84 ? 11.364 -0.759 -0.608 1.00 87.94 84 ALA A C 1
ATOM 587 O O . ALA A 1 84 ? 12.096 -0.424 -1.531 1.00 87.94 84 ALA A O 1
ATOM 588 N N . ALA A 1 85 ? 11.652 -1.794 0.186 1.00 87.81 85 ALA A N 1
ATOM 589 C CA . ALA A 1 85 ? 12.858 -2.605 0.032 1.00 87.81 85 ALA A CA 1
ATOM 590 C C . ALA A 1 85 ? 12.875 -3.387 -1.291 1.00 87.81 85 ALA A C 1
ATOM 592 O O . ALA A 1 85 ? 13.909 -3.445 -1.946 1.00 87.81 85 ALA A O 1
ATOM 593 N N . VAL A 1 86 ? 11.737 -3.950 -1.714 1.00 86.75 86 VAL A N 1
ATOM 594 C CA . VAL A 1 86 ? 11.611 -4.632 -3.016 1.00 86.75 86 VAL A CA 1
ATOM 595 C C . VAL A 1 86 ? 11.846 -3.655 -4.163 1.00 86.75 86 VAL A C 1
ATOM 597 O O . VAL A 1 86 ? 12.608 -3.959 -5.075 1.00 86.75 86 VAL A O 1
ATOM 600 N N . VAL A 1 87 ? 11.212 -2.481 -4.108 1.00 84.38 87 VAL A N 1
ATOM 601 C CA . VAL A 1 87 ? 11.383 -1.431 -5.120 1.00 84.38 87 VAL A CA 1
ATOM 602 C C . VAL A 1 87 ? 12.839 -0.969 -5.166 1.00 84.38 87 VAL A C 1
ATOM 604 O O . VAL A 1 87 ? 13.430 -0.941 -6.240 1.00 84.38 87 VAL A O 1
ATOM 607 N N . ALA A 1 88 ? 13.444 -0.675 -4.014 1.00 85.06 88 ALA A N 1
ATOM 608 C CA . ALA A 1 88 ? 14.841 -0.260 -3.928 1.00 85.06 88 ALA A CA 1
ATOM 609 C C . ALA A 1 88 ? 15.801 -1.343 -4.441 1.00 85.06 88 ALA A C 1
ATOM 611 O O . ALA A 1 88 ? 16.764 -1.025 -5.131 1.00 85.06 88 ALA A O 1
ATOM 612 N N . ALA A 1 89 ? 15.526 -2.621 -4.159 1.00 83.88 89 ALA A N 1
ATOM 613 C CA . ALA A 1 89 ? 16.309 -3.733 -4.685 1.00 83.88 89 ALA A CA 1
ATOM 614 C C . ALA A 1 89 ? 16.186 -3.843 -6.210 1.00 83.88 89 ALA A C 1
ATOM 616 O O . ALA A 1 89 ? 17.194 -4.022 -6.884 1.00 83.88 89 ALA A O 1
ATOM 617 N N . ALA A 1 90 ? 14.979 -3.696 -6.763 1.00 81.19 90 ALA A N 1
ATOM 618 C CA . ALA A 1 90 ? 14.769 -3.712 -8.208 1.00 81.19 90 ALA A CA 1
ATOM 619 C C . ALA A 1 90 ? 15.510 -2.557 -8.902 1.00 81.19 90 ALA A C 1
ATOM 621 O O . ALA A 1 90 ? 16.221 -2.789 -9.876 1.00 81.19 90 ALA A O 1
ATOM 622 N N . VAL A 1 91 ? 15.409 -1.338 -8.360 1.00 80.00 91 VAL A N 1
ATOM 623 C CA . VAL A 1 91 ? 16.138 -0.165 -8.870 1.00 80.00 91 VAL A CA 1
ATOM 624 C C . VAL A 1 91 ? 17.648 -0.378 -8.768 1.00 80.00 91 VAL A C 1
ATOM 626 O O . VAL A 1 91 ? 18.346 -0.209 -9.759 1.00 80.00 91 VAL A O 1
ATOM 629 N N . GLY A 1 92 ? 18.153 -0.836 -7.619 1.00 80.94 92 GLY A N 1
ATOM 630 C CA . GLY A 1 92 ? 19.584 -1.071 -7.419 1.00 80.94 92 GLY A CA 1
ATOM 631 C C . GLY A 1 92 ? 20.162 -2.165 -8.323 1.00 80.94 92 GLY A C 1
ATOM 632 O O . GLY A 1 92 ? 21.283 -2.024 -8.805 1.00 80.94 92 GLY A O 1
ATOM 633 N N . ILE A 1 93 ? 19.406 -3.236 -8.603 1.00 79.56 93 ILE A N 1
ATOM 634 C CA . ILE A 1 93 ? 19.812 -4.266 -9.575 1.00 79.56 93 ILE A CA 1
ATOM 635 C C . ILE A 1 93 ? 19.862 -3.672 -10.987 1.00 79.56 93 ILE A C 1
ATOM 637 O O . ILE A 1 93 ? 20.816 -3.937 -11.717 1.00 79.56 93 ILE A O 1
ATOM 641 N N . CYS A 1 94 ? 18.870 -2.861 -11.364 1.00 76.19 94 CYS A N 1
ATOM 642 C CA . CYS A 1 94 ? 18.851 -2.194 -12.663 1.00 76.19 94 CYS A CA 1
ATOM 643 C C . CYS A 1 94 ? 20.013 -1.202 -12.827 1.00 76.19 94 CYS A C 1
ATOM 645 O O . CYS A 1 94 ? 20.681 -1.233 -13.857 1.00 76.19 94 CYS A O 1
ATOM 647 N N . GLU A 1 95 ? 20.303 -0.378 -11.816 1.00 78.44 95 GLU A N 1
ATOM 648 C CA . GLU A 1 95 ? 21.444 0.548 -11.839 1.00 78.44 95 GLU A CA 1
ATOM 649 C C . GLU A 1 95 ? 22.780 -0.201 -11.946 1.00 78.44 95 GLU A C 1
ATOM 651 O O . GLU A 1 95 ? 23.615 0.136 -12.781 1.00 78.44 95 GLU A O 1
ATOM 656 N N . ALA A 1 96 ? 22.977 -1.261 -11.153 1.00 78.50 96 ALA A N 1
ATOM 657 C CA . ALA A 1 96 ? 24.209 -2.052 -11.188 1.00 78.50 96 ALA A CA 1
ATOM 658 C C . ALA A 1 96 ? 24.387 -2.835 -12.502 1.00 78.50 96 ALA A C 1
ATOM 660 O O . ALA A 1 96 ? 25.514 -3.076 -12.932 1.00 78.50 96 ALA A O 1
ATOM 661 N N . GLY A 1 97 ? 23.283 -3.250 -13.126 1.00 70.44 97 GLY A N 1
ATOM 662 C CA . GLY A 1 97 ? 23.256 -3.982 -14.391 1.00 70.44 97 GLY A CA 1
ATOM 663 C C . GLY A 1 97 ? 23.201 -3.097 -15.636 1.00 70.44 97 GLY A C 1
ATOM 664 O O . GLY A 1 97 ? 22.997 -3.640 -16.718 1.00 70.44 97 GLY A O 1
ATOM 665 N N . ASN A 1 98 ? 23.329 -1.772 -15.488 1.00 70.25 98 ASN A N 1
ATOM 666 C CA . ASN A 1 98 ? 23.222 -0.788 -16.569 1.00 70.25 98 ASN A CA 1
ATOM 667 C C . ASN A 1 98 ? 21.951 -0.967 -17.425 1.00 70.25 98 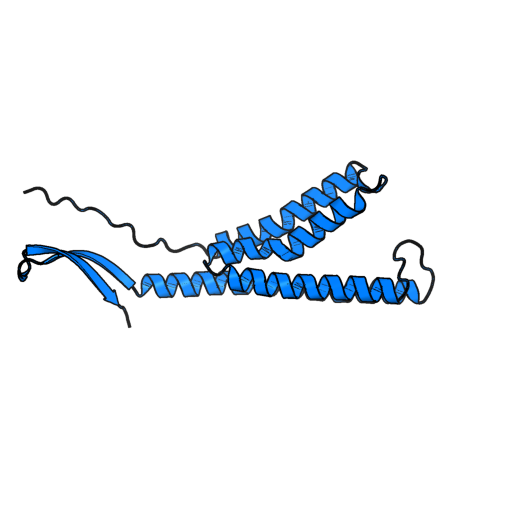ASN A C 1
ATOM 669 O O . ASN A 1 98 ? 21.975 -0.895 -18.651 1.00 70.25 98 ASN A O 1
ATOM 673 N N . CYS A 1 99 ? 20.838 -1.268 -16.757 1.00 66.44 99 CYS A N 1
ATOM 674 C CA . CYS A 1 99 ? 19.550 -1.515 -17.385 1.00 66.44 99 CYS A CA 1
ATOM 675 C C . CYS A 1 99 ? 18.949 -0.202 -17.892 1.00 66.44 99 CYS A C 1
ATOM 677 O O . CYS A 1 99 ? 18.326 0.526 -17.120 1.00 66.44 99 CYS A O 1
ATOM 679 N N . ASP A 1 100 ? 19.075 0.077 -19.187 1.00 62.47 100 ASP A N 1
ATOM 680 C CA . ASP A 1 100 ? 18.287 1.116 -19.841 1.00 62.47 100 ASP A CA 1
ATOM 681 C C . ASP A 1 100 ? 17.067 0.465 -20.510 1.00 62.47 100 ASP A C 1
ATOM 683 O O . ASP A 1 100 ? 17.135 -0.096 -21.600 1.00 62.47 100 ASP A O 1
ATOM 687 N N . VAL A 1 101 ? 15.913 0.507 -19.842 1.00 56.00 101 VAL A N 1
ATOM 688 C CA . VAL A 1 101 ? 14.676 -0.124 -20.349 1.00 56.00 101 VAL A CA 1
ATOM 689 C C . VAL A 1 101 ? 14.211 0.497 -21.677 1.00 56.00 101 VAL A C 1
ATOM 691 O O . VAL A 1 101 ? 13.458 -0.135 -22.417 1.00 56.00 101 VAL A O 1
ATOM 694 N N . LEU A 1 102 ? 14.645 1.726 -21.976 1.00 51.88 102 LEU A N 1
ATOM 695 C CA . LEU A 1 102 ? 14.209 2.512 -23.128 1.00 51.88 102 LEU A CA 1
ATOM 696 C C . LEU A 1 102 ? 15.235 2.505 -24.272 1.00 51.88 102 LEU A C 1
ATOM 698 O O . LEU A 1 102 ? 14.820 2.572 -25.428 1.00 51.88 102 LEU A O 1
ATOM 702 N N . ASN A 1 103 ? 16.537 2.367 -23.986 1.00 53.81 103 ASN A N 1
ATOM 703 C CA . ASN A 1 103 ? 17.594 2.362 -25.013 1.00 53.81 103 ASN A CA 1
ATOM 704 C C . ASN A 1 103 ? 18.465 1.094 -25.075 1.00 53.81 103 ASN A C 1
ATOM 706 O O . ASN A 1 103 ? 19.281 0.983 -25.994 1.00 53.81 103 ASN A O 1
ATOM 710 N N . SER A 1 104 ? 18.336 0.128 -24.159 1.00 53.69 104 SER A N 1
ATOM 711 C CA . SER A 1 104 ? 19.154 -1.091 -24.215 1.00 53.69 104 SER A CA 1
ATOM 712 C C . SER A 1 104 ? 18.710 -2.022 -25.348 1.00 53.69 104 SER A C 1
ATOM 714 O O . SER A 1 104 ? 17.536 -2.367 -25.492 1.00 53.69 104 SER A O 1
ATOM 716 N N . ALA A 1 105 ? 19.684 -2.526 -26.108 1.00 52.97 105 ALA A N 1
ATOM 717 C CA . ALA A 1 105 ? 19.518 -3.637 -27.041 1.00 52.97 105 ALA A CA 1
ATOM 718 C C . ALA A 1 105 ? 20.340 -4.844 -26.557 1.00 52.97 105 ALA A C 1
ATOM 720 O O . ALA A 1 105 ? 21.528 -4.721 -26.273 1.00 52.97 105 ALA A O 1
ATOM 721 N N . GLY A 1 106 ? 19.720 -6.028 -26.477 1.00 63.06 106 GLY A N 1
ATOM 722 C CA . GLY A 1 106 ? 20.394 -7.274 -26.083 1.00 63.06 106 GLY A CA 1
ATOM 723 C C . GLY A 1 106 ? 20.142 -7.703 -24.622 1.00 63.06 106 GLY A C 1
ATOM 724 O O . GLY A 1 106 ? 19.032 -7.524 -24.122 1.00 63.06 106 GLY A O 1
ATOM 725 N N . PRO A 1 107 ? 21.112 -8.340 -23.934 1.00 63.03 107 PRO A N 1
ATOM 726 C CA . PRO A 1 107 ? 20.896 -8.995 -22.634 1.00 63.03 107 PRO A CA 1
ATOM 727 C C . PRO A 1 107 ? 20.530 -8.037 -21.487 1.00 63.03 107 PRO A C 1
ATOM 729 O O . PRO A 1 107 ? 19.880 -8.458 -20.532 1.00 63.03 107 PRO A O 1
ATOM 732 N N 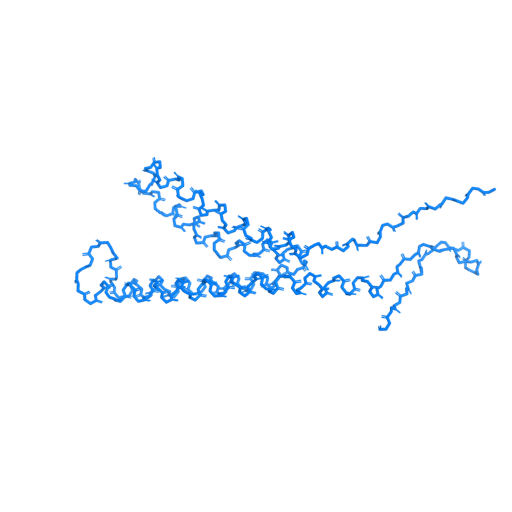. GLU A 1 108 ? 20.875 -6.754 -21.595 1.00 63.31 108 GLU A N 1
ATOM 733 C CA . GLU A 1 108 ? 20.511 -5.705 -20.629 1.00 63.31 108 GLU A CA 1
ATOM 734 C C . GLU A 1 108 ? 19.000 -5.421 -20.629 1.00 63.31 108 GLU A C 1
ATOM 736 O O . GLU A 1 108 ? 18.394 -5.300 -19.566 1.00 63.31 108 GLU A O 1
ATOM 741 N N . LEU A 1 109 ? 18.355 -5.437 -21.804 1.00 66.06 109 LEU A N 1
ATOM 742 C CA . LEU A 1 109 ? 16.896 -5.324 -21.925 1.00 66.06 109 LEU A CA 1
ATOM 743 C C . LEU A 1 109 ? 16.190 -6.544 -21.316 1.00 66.06 109 LEU A C 1
ATOM 745 O O . LEU A 1 109 ? 15.135 -6.420 -20.693 1.00 66.06 109 LEU A O 1
ATOM 749 N N . ALA A 1 110 ? 16.780 -7.733 -21.469 1.00 68.38 110 ALA A N 1
ATOM 750 C CA . ALA A 1 110 ? 16.250 -8.952 -20.867 1.00 68.38 110 ALA A CA 1
ATOM 751 C C . ALA A 1 110 ? 16.345 -8.907 -19.334 1.00 68.38 110 ALA A C 1
ATOM 753 O O . ALA A 1 110 ? 15.382 -9.265 -18.656 1.00 68.38 110 ALA A O 1
ATOM 754 N N . LEU A 1 111 ? 17.463 -8.421 -18.782 1.00 68.81 111 LEU A N 1
ATOM 755 C CA . LEU A 1 111 ? 17.634 -8.233 -17.340 1.00 68.81 111 LEU A CA 1
ATOM 756 C C . LEU A 1 111 ? 16.646 -7.195 -16.791 1.00 68.81 111 LEU A C 1
ATOM 758 O O . LEU A 1 111 ? 15.934 -7.488 -15.831 1.00 68.81 111 LEU A O 1
ATOM 762 N N . ALA A 1 112 ? 16.540 -6.036 -17.444 1.00 68.25 112 ALA A N 1
ATOM 763 C CA . ALA A 1 112 ? 15.584 -4.989 -17.103 1.00 68.25 112 ALA A CA 1
ATOM 764 C C . ALA A 1 112 ? 14.140 -5.514 -17.109 1.00 68.25 112 ALA A C 1
ATOM 766 O O . ALA A 1 112 ? 13.392 -5.323 -16.149 1.00 68.25 112 ALA A O 1
ATOM 767 N N . GLY A 1 113 ? 13.768 -6.245 -18.164 1.00 67.69 113 GLY A N 1
ATOM 768 C CA . GLY A 1 113 ? 12.459 -6.873 -18.299 1.00 67.69 113 GLY A CA 1
ATOM 769 C C . GLY A 1 113 ? 12.181 -7.891 -17.194 1.00 67.69 113 GLY A C 1
ATOM 770 O O . GLY A 1 113 ? 11.109 -7.862 -16.594 1.00 67.69 113 GLY A O 1
ATOM 771 N N . ILE A 1 114 ? 13.140 -8.759 -16.863 1.00 75.38 114 ILE A N 1
ATOM 772 C CA . ILE A 1 114 ? 12.992 -9.746 -15.783 1.00 75.38 114 ILE A CA 1
ATOM 773 C C . ILE A 1 114 ? 12.835 -9.052 -14.428 1.00 75.38 114 ILE A C 1
ATOM 775 O O . ILE A 1 114 ? 11.931 -9.408 -13.674 1.00 75.38 114 ILE A O 1
ATOM 779 N N . VAL A 1 115 ? 13.667 -8.057 -14.118 1.00 77.06 115 VAL A N 1
ATOM 780 C CA . VAL A 1 115 ? 13.635 -7.338 -12.835 1.00 77.06 115 VAL A CA 1
ATOM 781 C C . VAL A 1 115 ? 12.340 -6.541 -12.686 1.00 77.06 115 VAL A C 1
ATOM 783 O O . VAL A 1 115 ? 11.682 -6.641 -11.648 1.00 77.06 115 VAL A O 1
ATOM 786 N N . ALA A 1 116 ? 11.917 -5.826 -13.731 1.00 74.31 116 ALA A N 1
ATOM 787 C CA . ALA A 1 116 ? 10.656 -5.092 -13.741 1.00 74.31 116 ALA A CA 1
ATOM 788 C C . ALA A 1 116 ? 9.450 -6.033 -13.600 1.00 74.31 116 ALA A C 1
ATOM 790 O O . ALA A 1 116 ? 8.555 -5.779 -12.793 1.00 74.31 116 ALA A O 1
ATOM 791 N N . THR A 1 117 ? 9.442 -7.157 -14.322 1.00 77.94 117 THR A N 1
ATOM 792 C CA . THR A 1 117 ? 8.328 -8.117 -14.276 1.00 77.94 117 THR A CA 1
ATOM 793 C C . THR A 1 117 ? 8.280 -8.850 -12.937 1.00 77.94 117 THR A C 1
ATOM 795 O O . THR A 1 117 ? 7.212 -8.957 -12.338 1.00 77.94 117 THR A O 1
ATOM 798 N N . ALA A 1 118 ? 9.418 -9.326 -12.426 1.00 78.25 118 ALA A N 1
ATOM 799 C CA . ALA A 1 118 ? 9.490 -10.042 -11.154 1.00 78.25 118 ALA A CA 1
ATOM 800 C C . ALA A 1 118 ? 9.189 -9.118 -9.966 1.00 78.25 118 ALA A C 1
ATOM 802 O O . ALA A 1 118 ? 8.381 -9.469 -9.104 1.00 78.25 118 ALA A O 1
ATOM 803 N N . GLY A 1 119 ? 9.781 -7.920 -9.944 1.00 78.56 119 GLY A N 1
ATOM 804 C CA . GLY A 1 119 ? 9.520 -6.904 -8.925 1.00 78.56 119 GLY A CA 1
ATOM 805 C C . GLY A 1 119 ? 8.071 -6.416 -8.959 1.00 78.56 119 GLY A C 1
ATOM 806 O O . GLY A 1 119 ? 7.414 -6.351 -7.916 1.00 78.56 119 GLY A O 1
ATOM 807 N N . GLY A 1 120 ? 7.532 -6.161 -10.155 1.00 77.50 120 GLY A N 1
ATOM 808 C CA . GLY A 1 120 ? 6.130 -5.800 -10.361 1.00 77.50 120 GLY A CA 1
ATOM 809 C C . GLY A 1 120 ? 5.174 -6.899 -9.897 1.00 77.50 120 GLY A C 1
ATOM 810 O O . GLY A 1 120 ? 4.295 -6.641 -9.075 1.00 77.50 120 GLY A O 1
ATOM 811 N N . ALA A 1 121 ? 5.383 -8.143 -10.336 1.00 81.69 121 ALA A N 1
ATOM 812 C CA . ALA A 1 121 ? 4.560 -9.285 -9.939 1.00 81.69 121 ALA A CA 1
ATOM 813 C C . ALA A 1 121 ? 4.593 -9.518 -8.422 1.00 81.69 121 ALA A C 1
ATOM 815 O O . ALA A 1 121 ? 3.545 -9.693 -7.799 1.00 81.69 121 ALA A O 1
ATOM 816 N N . TYR A 1 122 ? 5.775 -9.461 -7.800 1.00 83.81 122 TYR A N 1
ATOM 817 C CA . TYR A 1 122 ? 5.899 -9.598 -6.350 1.00 83.81 122 TYR A CA 1
ATOM 818 C C . TYR A 1 122 ? 5.162 -8.478 -5.608 1.00 83.81 122 TYR A C 1
ATOM 820 O O . TYR A 1 122 ? 4.462 -8.731 -4.627 1.00 83.81 122 TYR A O 1
ATOM 828 N N . THR A 1 123 ? 5.238 -7.246 -6.110 1.00 79.50 123 THR A N 1
ATOM 829 C CA . THR A 1 123 ? 4.539 -6.100 -5.520 1.00 79.50 123 THR A CA 1
ATOM 830 C C . THR A 1 123 ? 3.018 -6.228 -5.635 1.00 79.50 123 THR A C 1
ATOM 832 O O . THR A 1 123 ? 2.309 -5.959 -4.664 1.00 79.50 123 THR A O 1
ATOM 835 N N . VAL A 1 124 ? 2.504 -6.720 -6.767 1.00 82.56 124 VAL A N 1
ATOM 836 C CA . VAL A 1 124 ? 1.075 -7.040 -6.946 1.00 82.56 124 VAL A CA 1
ATOM 837 C C . VAL A 1 124 ? 0.626 -8.138 -5.978 1.00 82.56 124 VAL A C 1
ATOM 839 O O . VAL A 1 124 ? -0.441 -8.028 -5.374 1.00 82.56 124 VAL A O 1
ATOM 842 N N . LEU A 1 125 ? 1.446 -9.172 -5.764 1.00 86.62 125 LEU A N 1
ATOM 843 C CA . LEU A 1 125 ? 1.154 -10.222 -4.782 1.00 86.62 125 LEU A CA 1
ATOM 844 C C . LEU A 1 125 ? 1.109 -9.677 -3.348 1.00 86.62 125 LEU A C 1
ATOM 846 O O . LEU A 1 125 ? 0.230 -10.065 -2.575 1.00 86.62 125 LEU A O 1
ATOM 850 N N . LEU A 1 126 ? 2.026 -8.773 -2.986 1.00 86.81 126 LEU A N 1
ATOM 851 C CA . LEU A 1 126 ? 2.008 -8.099 -1.684 1.00 86.81 126 LEU A CA 1
ATOM 852 C C . LEU A 1 126 ? 0.739 -7.254 -1.513 1.00 86.81 126 LEU A C 1
ATOM 854 O O . LEU A 1 126 ? 0.057 -7.404 -0.503 1.00 86.81 126 LEU A O 1
ATOM 858 N N . LEU A 1 127 ? 0.371 -6.459 -2.523 1.00 83.38 127 LEU A N 1
ATOM 859 C CA . LEU A 1 127 ? -0.868 -5.672 -2.540 1.00 83.38 127 LEU A CA 1
ATOM 860 C C . LEU A 1 127 ? -2.115 -6.551 -2.364 1.00 83.38 127 LEU A C 1
ATOM 862 O O . LEU A 1 127 ? -2.996 -6.232 -1.566 1.00 83.38 127 LEU A O 1
ATOM 866 N N . GLY A 1 128 ? -2.178 -7.683 -3.070 1.00 83.38 128 GLY A N 1
ATOM 867 C CA . GLY A 1 128 ? -3.264 -8.653 -2.928 1.00 83.38 128 GLY A CA 1
ATOM 868 C C . GLY A 1 128 ? -3.371 -9.207 -1.505 1.00 83.38 128 GLY A C 1
ATOM 869 O O . GLY A 1 128 ? -4.467 -9.254 -0.944 1.00 83.38 128 GLY A O 1
ATOM 870 N N . ARG A 1 129 ? -2.232 -9.552 -0.887 1.00 87.88 129 ARG A N 1
ATOM 871 C CA . ARG A 1 129 ? -2.181 -9.983 0.521 1.00 87.88 129 ARG A CA 1
ATOM 872 C C . ARG A 1 129 ? -2.580 -8.880 1.496 1.00 87.88 129 ARG A C 1
ATOM 874 O O . ARG A 1 129 ? -3.224 -9.156 2.500 1.00 87.88 129 ARG A O 1
ATOM 881 N N . ASP A 1 130 ? -2.240 -7.626 1.229 1.00 83.38 130 ASP A N 1
ATOM 882 C CA . ASP A 1 130 ? -2.673 -6.526 2.093 1.00 83.38 130 ASP A CA 1
ATOM 883 C C . ASP A 1 130 ? -4.192 -6.358 2.084 1.00 83.38 130 ASP A C 1
ATOM 885 O O . ASP A 1 130 ? -4.797 -6.127 3.128 1.00 83.38 130 ASP A O 1
ATOM 889 N N . LEU A 1 131 ? -4.832 -6.520 0.924 1.00 79.31 131 LEU A N 1
ATOM 890 C CA . LEU A 1 131 ? -6.287 -6.420 0.804 1.00 79.31 131 LEU A CA 1
ATOM 891 C C . LEU A 1 131 ? -7.029 -7.553 1.527 1.00 79.31 131 LEU A C 1
ATOM 893 O O . LEU A 1 131 ? -8.124 -7.318 2.056 1.00 79.31 131 LEU A O 1
ATOM 897 N N . SER A 1 132 ? -6.465 -8.767 1.570 1.00 84.88 132 SER A N 1
ATOM 898 C CA . SER A 1 132 ? -7.010 -9.847 2.403 1.00 84.88 132 SER A CA 1
ATOM 899 C C . SER A 1 132 ? -6.802 -9.542 3.882 1.00 84.88 132 SER A C 1
ATOM 901 O O . SER A 1 132 ? -7.765 -9.527 4.651 1.00 84.88 132 SER A O 1
ATOM 903 N N . ASP A 1 133 ? -5.574 -9.192 4.255 1.00 86.00 133 ASP A N 1
ATOM 904 C CA . ASP A 1 133 ? -5.182 -9.082 5.652 1.00 86.00 133 ASP A CA 1
ATOM 905 C C . ASP A 1 133 ? -5.847 -7.890 6.341 1.00 86.00 133 ASP A C 1
ATOM 907 O O . ASP A 1 133 ? -6.288 -8.025 7.477 1.00 86.00 133 ASP A O 1
ATOM 911 N N . VAL A 1 134 ? -6.007 -6.743 5.668 1.00 84.19 134 VAL A N 1
ATOM 912 C CA . VAL A 1 134 ? -6.725 -5.579 6.224 1.00 84.19 134 VAL A CA 1
ATOM 913 C C . VAL A 1 134 ? -8.147 -5.953 6.645 1.00 84.19 134 VAL A C 1
ATOM 915 O O . VAL A 1 134 ? -8.603 -5.544 7.714 1.00 84.19 134 VAL A O 1
ATOM 918 N N . SER A 1 135 ? -8.858 -6.751 5.845 1.00 84.00 135 SER A N 1
ATOM 919 C CA . SER A 1 135 ? -10.208 -7.189 6.205 1.00 84.00 135 SER A CA 1
ATOM 920 C C . SER A 1 135 ? -10.223 -8.119 7.402 1.00 84.00 135 SER A C 1
ATOM 922 O O . SER A 1 135 ? -11.098 -7.982 8.256 1.00 84.00 135 SER A O 1
ATOM 924 N N . ASP A 1 136 ? -9.259 -9.028 7.485 1.00 86.69 136 ASP A N 1
ATOM 925 C CA . ASP A 1 136 ? -9.152 -9.939 8.616 1.00 86.69 136 ASP A CA 1
ATOM 926 C C . ASP A 1 136 ? -8.778 -9.192 9.901 1.00 86.69 136 ASP A C 1
ATOM 928 O O . ASP A 1 136 ? -9.347 -9.484 10.952 1.00 86.69 136 ASP A O 1
ATOM 932 N N . GLN A 1 137 ? -7.953 -8.140 9.825 1.00 84.69 137 GLN A N 1
ATOM 933 C CA . GLN A 1 137 ? -7.688 -7.273 10.980 1.00 84.69 137 GLN A CA 1
ATOM 934 C C . GLN A 1 137 ? -8.929 -6.498 11.425 1.00 84.69 137 GLN A C 1
ATOM 936 O O . GLN A 1 137 ? -9.213 -6.428 12.620 1.00 84.69 137 GLN A O 1
ATOM 941 N N . VAL A 1 138 ? -9.718 -5.949 10.493 1.00 82.75 138 VAL A N 1
ATOM 942 C CA . VAL A 1 138 ? -10.981 -5.278 10.849 1.00 82.75 138 VAL A CA 1
ATOM 943 C C . VAL A 1 138 ? -11.969 -6.265 11.476 1.00 82.75 138 VAL A C 1
ATOM 945 O O . VAL A 1 138 ? -12.613 -5.933 12.471 1.00 82.75 138 VAL A O 1
ATOM 948 N N . ARG A 1 139 ? -12.066 -7.494 10.954 1.00 83.94 139 ARG A N 1
ATOM 949 C CA . ARG A 1 139 ? -12.896 -8.556 11.547 1.00 83.94 139 ARG A CA 1
ATOM 950 C C . ARG A 1 139 ? -12.424 -8.920 12.950 1.00 83.94 139 ARG A C 1
ATOM 952 O O . ARG A 1 139 ? -13.245 -8.938 13.863 1.00 83.94 139 ARG A O 1
ATOM 959 N N . ALA A 1 140 ? -11.125 -9.136 13.142 1.00 84.00 140 ALA A N 1
ATOM 960 C CA . ALA A 1 140 ? -10.542 -9.437 14.445 1.00 84.00 140 ALA A CA 1
ATOM 961 C C . ALA A 1 140 ? -10.764 -8.291 15.446 1.00 84.00 140 ALA A C 1
ATOM 963 O O . ALA A 1 140 ? -11.138 -8.531 16.594 1.00 84.00 140 ALA A O 1
ATOM 964 N N . ARG A 1 141 ? -10.615 -7.033 15.010 1.00 82.12 141 ARG A N 1
ATOM 965 C CA . ARG A 1 141 ? -10.947 -5.850 15.815 1.00 82.12 141 ARG A CA 1
ATOM 966 C C . ARG A 1 141 ? -12.420 -5.845 16.213 1.00 82.12 141 ARG A C 1
ATOM 968 O O . ARG A 1 141 ? -12.728 -5.675 17.388 1.00 82.12 141 ARG A O 1
ATOM 975 N N . ASN A 1 142 ? -13.329 -6.033 15.259 1.00 82.12 142 ASN A N 1
ATOM 976 C CA . ASN A 1 142 ? -14.765 -6.030 15.537 1.00 82.12 142 ASN A CA 1
ATOM 977 C C . ASN A 1 142 ? -15.158 -7.162 16.491 1.00 82.12 142 ASN A C 1
ATOM 979 O O . ASN A 1 142 ? -15.971 -6.940 17.380 1.00 82.12 142 ASN A O 1
ATOM 983 N N . GLN A 1 143 ? -14.546 -8.342 16.361 1.00 81.12 143 GLN A N 1
ATOM 984 C CA . GLN A 1 143 ? -14.737 -9.445 17.304 1.00 81.12 143 GLN A CA 1
ATOM 985 C C . GLN A 1 143 ? -14.290 -9.054 18.718 1.00 81.12 143 GLN A C 1
ATOM 987 O O . GLN A 1 143 ? -15.069 -9.205 19.657 1.00 81.12 143 GLN A O 1
ATOM 992 N N . ARG A 1 144 ? -13.096 -8.461 18.871 1.00 78.12 144 ARG A N 1
ATOM 993 C CA . ARG A 1 144 ? -12.603 -7.962 20.170 1.00 78.12 144 ARG A CA 1
ATOM 994 C C . ARG A 1 144 ? -13.531 -6.912 20.781 1.00 78.12 144 ARG A C 1
ATOM 996 O O . ARG A 1 144 ? -13.793 -6.962 21.974 1.00 78.12 144 ARG A O 1
ATOM 1003 N N . LEU A 1 145 ? -14.056 -5.991 19.974 1.00 74.94 145 LEU A N 1
ATOM 1004 C CA . LEU A 1 145 ? -15.001 -4.974 20.444 1.00 74.94 145 LEU A CA 1
ATOM 1005 C C . LEU A 1 145 ? -16.368 -5.564 20.792 1.00 74.94 145 LEU A C 1
ATOM 1007 O O . LEU A 1 145 ? -16.986 -5.130 21.752 1.00 74.94 145 LEU A O 1
ATOM 1011 N N . SER A 1 146 ? -16.827 -6.585 20.070 1.00 71.12 146 SER A N 1
ATOM 1012 C CA . SER A 1 146 ? -18.068 -7.293 20.407 1.00 71.12 146 SER A CA 1
ATOM 1013 C C . SER A 1 146 ? -17.954 -8.149 21.675 1.00 71.12 146 SER A C 1
ATOM 1015 O O . SER A 1 146 ? -18.972 -8.479 22.287 1.00 71.12 146 SER A O 1
ATOM 1017 N N . ALA A 1 147 ? -16.726 -8.495 22.080 1.00 73.12 147 ALA A N 1
ATOM 1018 C CA . ALA A 1 147 ? -16.451 -9.235 23.306 1.00 73.12 147 ALA A CA 1
ATOM 1019 C C . ALA A 1 147 ? -16.500 -8.349 24.561 1.00 73.12 147 ALA A C 1
ATOM 1021 O O . ALA A 1 147 ? -16.624 -8.879 25.661 1.00 73.12 147 ALA A O 1
ATOM 1022 N N . VAL A 1 148 ? -16.439 -7.020 24.420 1.00 73.25 148 VAL A N 1
ATOM 1023 C CA . VAL A 1 148 ? -16.441 -6.077 25.547 1.00 73.25 148 VAL A CA 1
ATOM 1024 C C . VAL A 1 148 ? -17.658 -5.174 25.452 1.00 73.25 148 VAL A C 1
ATOM 1026 O O . VAL A 1 148 ? -17.784 -4.401 24.507 1.00 73.25 148 VAL A O 1
ATOM 1029 N N . SER A 1 149 ? -18.547 -5.219 26.445 1.00 69.81 149 SER A N 1
ATOM 1030 C CA . SER A 1 149 ? -19.649 -4.256 26.527 1.00 69.81 149 SER A CA 1
ATOM 1031 C C . SER A 1 149 ? -19.547 -3.410 27.791 1.00 69.81 149 SER A C 1
ATOM 1033 O O . SER A 1 149 ? -19.400 -3.938 28.897 1.00 69.81 149 SER A O 1
ATOM 1035 N N . VAL A 1 150 ? -19.571 -2.088 27.602 1.00 75.38 150 VAL A N 1
ATOM 1036 C CA . VAL A 1 150 ? -19.435 -1.083 28.659 1.00 75.38 150 VAL A CA 1
ATOM 1037 C C . VAL A 1 150 ? -20.748 -0.328 28.769 1.00 75.38 150 VAL A C 1
ATOM 1039 O O . VAL A 1 150 ? -21.189 0.287 27.800 1.00 75.38 150 VAL A O 1
ATOM 1042 N N . TRP A 1 151 ? -21.356 -0.358 29.951 1.00 77.00 151 TRP A N 1
ATOM 1043 C CA . TRP A 1 151 ? -22.627 0.310 30.215 1.00 77.00 151 TRP A CA 1
ATOM 1044 C C . TRP A 1 151 ? -22.478 1.268 31.395 1.00 77.00 151 TRP A C 1
ATOM 1046 O O . TRP A 1 151 ? -21.889 0.883 32.410 1.00 77.00 151 TRP A O 1
ATOM 1056 N N . PRO A 1 152 ? -22.996 2.505 31.304 1.00 79.81 152 PRO A N 1
ATOM 1057 C CA . PRO A 1 152 ? -23.074 3.375 32.467 1.00 79.81 152 PRO A CA 1
ATOM 1058 C C . PRO A 1 152 ? -23.997 2.740 33.514 1.00 79.81 152 PRO A C 1
ATOM 1060 O O . PRO A 1 152 ? -25.078 2.250 33.186 1.00 79.81 152 PRO A O 1
ATOM 1063 N N . ALA A 1 153 ? -23.574 2.749 34.775 1.00 84.81 153 ALA A N 1
ATOM 1064 C CA . ALA A 1 153 ? -24.342 2.207 35.888 1.00 84.81 153 ALA A CA 1
ATOM 1065 C C . ALA A 1 153 ? -24.202 3.096 37.124 1.00 84.81 153 ALA A C 1
ATOM 1067 O O . ALA A 1 153 ? -23.169 3.729 37.347 1.00 84.81 153 ALA A O 1
ATOM 1068 N N . TYR A 1 154 ? -25.247 3.135 37.943 1.00 86.75 154 TYR A N 1
ATOM 1069 C CA . TYR A 1 154 ? -25.186 3.754 39.260 1.00 86.75 154 TYR A CA 1
ATOM 1070 C C . TYR A 1 154 ? -24.991 2.665 40.312 1.00 86.75 154 TYR A C 1
ATOM 1072 O O . TYR A 1 154 ? -25.759 1.704 40.339 1.00 86.75 154 TYR A O 1
ATOM 1080 N N . PHE A 1 155 ? -23.976 2.813 41.164 1.00 87.81 155 PHE A N 1
ATOM 1081 C CA . PHE A 1 155 ? -23.658 1.857 42.222 1.00 87.81 155 PHE A CA 1
ATOM 1082 C C . PHE A 1 155 ? -24.233 2.362 43.553 1.00 87.81 155 PHE A C 1
ATOM 1084 O O . PHE A 1 155 ? -23.663 3.277 44.153 1.00 87.81 155 PHE A O 1
ATOM 1091 N N . PRO A 1 156 ? -25.371 1.816 44.025 1.00 84.75 156 PRO A N 1
ATOM 1092 C CA . PRO A 1 156 ? -26.052 2.334 45.210 1.00 84.75 156 PRO A CA 1
ATOM 1093 C C . PRO A 1 156 ? -25.220 2.183 46.491 1.00 84.75 156 PRO A C 1
ATOM 1095 O O . PRO A 1 156 ? -25.258 3.078 47.334 1.00 84.75 156 PRO A O 1
ATOM 1098 N N . ASP A 1 157 ? -24.415 1.123 46.601 1.00 90.38 157 ASP A N 1
ATOM 1099 C CA . ASP A 1 157 ? -23.585 0.844 47.783 1.00 90.38 157 ASP A CA 1
ATOM 1100 C C . ASP A 1 157 ? -22.473 1.885 47.987 1.00 90.38 157 ASP A C 1
ATOM 1102 O O . ASP A 1 157 ? -22.147 2.248 49.115 1.00 90.38 157 ASP A O 1
ATOM 1106 N N . SER A 1 158 ? -21.922 2.416 46.892 1.00 88.44 158 SER A N 1
ATOM 1107 C CA . SER A 1 158 ? -20.898 3.469 46.905 1.00 88.44 158 SER A CA 1
ATOM 1108 C C . SER A 1 158 ? -21.459 4.865 46.620 1.00 88.44 158 SER A C 1
ATOM 1110 O O . SER A 1 158 ? -20.712 5.842 46.639 1.00 88.44 158 SER A O 1
ATOM 1112 N N . ARG A 1 159 ? -22.771 4.974 46.357 1.00 89.19 159 ARG A N 1
ATOM 1113 C CA . ARG A 1 159 ? -23.482 6.199 45.943 1.00 89.19 159 ARG A CA 1
ATOM 1114 C C . ARG A 1 159 ? -22.811 6.949 44.787 1.00 89.19 159 ARG A C 1
ATOM 1116 O O . ARG A 1 159 ? -22.947 8.169 44.681 1.00 89.19 159 ARG A O 1
ATOM 1123 N N . ALA A 1 160 ? -22.117 6.232 43.908 1.00 88.88 160 ALA A N 1
ATOM 1124 C CA . ALA A 1 160 ? -21.315 6.818 42.843 1.00 88.88 160 ALA A CA 1
ATOM 1125 C C . ALA A 1 160 ? -21.778 6.337 41.455 1.00 88.88 160 ALA A C 1
ATOM 1127 O O . ALA A 1 160 ? -22.136 5.165 41.290 1.00 88.88 160 ALA A O 1
ATOM 1128 N N . PRO A 1 161 ? -21.762 7.212 40.434 1.00 89.94 161 PRO A N 1
ATOM 1129 C CA . PRO A 1 161 ? -21.853 6.774 39.049 1.00 89.94 161 PRO A CA 1
ATOM 1130 C C . PRO A 1 161 ? -20.563 6.047 38.642 1.00 89.94 161 PRO A C 1
ATOM 1132 O O . PRO A 1 161 ? -19.469 6.410 39.072 1.00 89.94 161 PRO A O 1
ATOM 1135 N N . GLY A 1 162 ? -20.681 5.043 37.780 1.00 87.81 162 GLY A N 1
ATOM 1136 C CA . GLY A 1 162 ? -19.536 4.358 37.194 1.00 87.81 162 GLY A CA 1
ATOM 1137 C C . GLY A 1 162 ? -19.912 3.561 35.948 1.00 87.81 162 GLY A C 1
ATOM 1138 O O . GLY A 1 162 ? -20.913 3.845 35.288 1.00 87.81 162 GLY A O 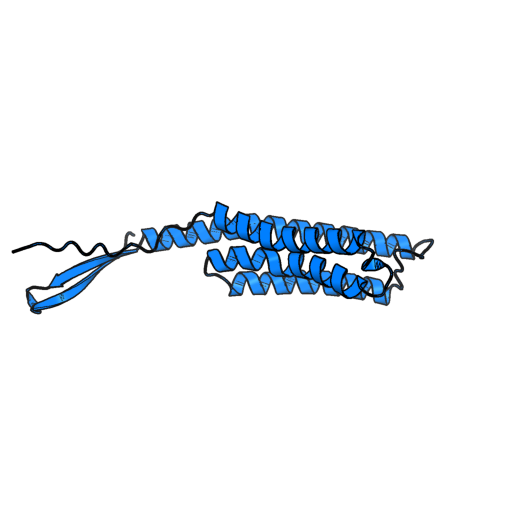1
ATOM 1139 N N . PHE A 1 163 ? -19.098 2.558 35.622 1.00 84.19 163 PHE A N 1
ATOM 1140 C CA . PHE A 1 163 ? -19.265 1.735 34.426 1.00 84.19 163 PHE A CA 1
ATOM 1141 C C . PHE A 1 163 ? -19.257 0.250 34.785 1.00 84.19 163 PHE A C 1
ATOM 1143 O O . PHE A 1 163 ? -18.413 -0.201 35.558 1.00 84.19 163 PHE A O 1
ATOM 1150 N N . VAL A 1 164 ? -20.172 -0.516 34.193 1.00 85.06 164 VAL A N 1
ATOM 1151 C CA . VAL A 1 164 ? -20.133 -1.980 34.195 1.00 85.06 164 VAL A CA 1
ATOM 1152 C C . VAL A 1 164 ? -19.461 -2.429 32.909 1.00 85.06 164 VAL A C 1
ATOM 1154 O O . VAL A 1 164 ? -19.929 -2.110 31.817 1.00 85.06 164 VAL A O 1
ATOM 1157 N N . VAL A 1 165 ? -18.371 -3.180 33.047 1.00 81.31 165 VAL A N 1
ATOM 1158 C CA . VAL A 1 165 ? -17.668 -3.815 31.930 1.00 81.31 165 VAL A CA 1
ATOM 1159 C C . VAL A 1 165 ? -17.979 -5.303 31.971 1.00 81.31 165 VAL A C 1
ATOM 1161 O O . VAL A 1 165 ? -17.709 -5.971 32.967 1.00 81.31 165 VAL A O 1
ATOM 1164 N N . THR A 1 166 ? -18.555 -5.825 30.895 1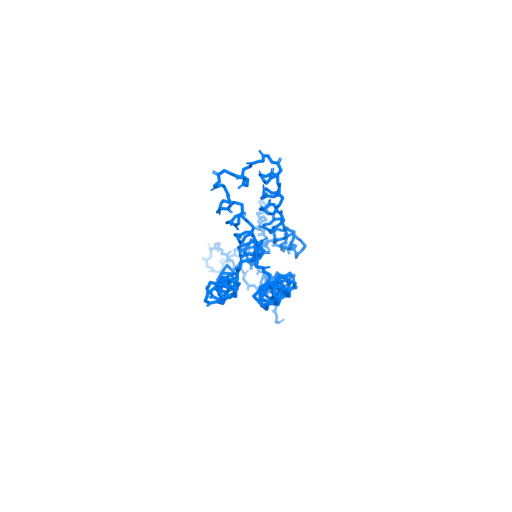.00 80.56 166 THR A N 1
ATOM 1165 C CA . THR A 1 166 ? -18.806 -7.261 30.731 1.00 80.56 166 THR A CA 1
ATOM 1166 C C . THR A 1 166 ? -17.944 -7.795 29.605 1.00 80.56 166 THR A C 1
ATOM 1168 O O . THR A 1 166 ? -17.858 -7.194 28.532 1.00 80.56 166 THR A O 1
ATOM 1171 N N . TRP A 1 167 ? -17.314 -8.933 29.874 1.00 77.44 167 TRP A N 1
ATOM 1172 C CA . TRP A 1 167 ? -16.488 -9.665 28.928 1.00 77.44 167 TRP A CA 1
ATOM 1173 C C . TRP A 1 167 ? -17.277 -10.898 28.498 1.00 77.44 167 TRP A C 1
ATOM 1175 O O . TRP A 1 167 ? -17.704 -11.679 29.351 1.00 77.44 167 TRP A O 1
ATOM 1185 N N . ARG A 1 168 ? -17.526 -11.060 27.199 1.00 65.38 168 ARG A N 1
ATOM 1186 C CA . ARG A 1 168 ? -18.014 -12.334 26.664 1.00 65.38 168 ARG A CA 1
ATOM 1187 C C . ARG A 1 168 ? -16.806 -13.268 26.494 1.00 65.38 168 ARG A C 1
ATOM 1189 O O . ARG A 1 168 ? -15.795 -12.794 25.972 1.00 65.38 168 ARG A O 1
ATOM 1196 N N . PRO A 1 169 ? -16.888 -14.516 26.989 1.00 54.31 169 PRO A N 1
ATOM 1197 C CA . PRO A 1 169 ? -15.809 -15.495 26.880 1.00 54.31 169 PRO A CA 1
ATOM 1198 C C . PRO A 1 169 ? -15.507 -15.870 25.426 1.00 54.31 169 PRO A C 1
ATOM 1200 O O . PRO A 1 169 ? -16.424 -15.754 24.577 1.00 54.31 169 PRO A O 1
#

Sequence (169 aa):
MLTSTLTAFPAEAKSPDTARLRSLIGTAVPQAGAYALDNMGYGDGGGELAIGGLVLGGVIFGPVLGYMCAEEPGRGLSRAGIRAAVVAAAVGICEAGNCDVLNSAGPELALAGIVATAGGAYTVLLLGRDLSDVSDQVRARNQRLSAVSVWPAYFPDSRAPGFVVTWRP

Secondary structure (DSSP, 8-state):
-----------PPPPHHHHHHHHHHHHHHHHHHHHHHIIIIIIIIIIHHHHHHHHHHHHHHHHHHHHHHTT-HHHHHHHHHHHHHHHHHHHHHHHHTT--TTT--SHHHHHHHHHHHHHHHHHHHHHHHHHHHHHHHHHHHHHHHHTEEEEEEEETTTTEEEEEEEE--

pLDDT: mean 77.27, std 12.67, range [36.78, 91.44]

Foldseek 3Di:
DDDPPPDPDQPDQFALVVLLVQLVCLQVVLLVVLVVCVVVVCCVPPCVCVSVCSNLRSLLQSLLSSCVSLVRNVVSNVLSVVLVVLVVVLVVQLVVLVQDCPPDDDPSVVSNVCSCVVSVVVSVVSSVVSSVVSSVSSVVSSVQSVQWDKDWDQDVVVRDIDIDIHGHD

Radius of gyration: 24.36 Å; chains: 1; bounding box: 62×33×75 Å